Protein AF-A0A5R2MXT0-F1 (afdb_monomer)

pLDDT: mean 91.94, std 6.23, range [59.47, 97.38]

Mean predicted aligned error: 4.75 Å

Sequence (76 aa):
METNITLNGPMKSCIQIIREQLALLETAEQLEKEGFTELVAGSTLSPDELYRRATKNCYIHAREALELGIVAGVLR

Solvent-accessible surface area (backbone atoms only — not comparable to full-atom values): 4699 Å² total; per-residue (Å²): 138,89,84,88,87,86,80,77,78,59,68,73,58,39,54,50,54,52,52,52,54,48,51,52,52,55,51,51,55,49,53,53,53,50,52,40,41,63,55,28,59,90,26,80,52,51,45,67,58,52,50,59,34,58,78,75,68,64,81,76,53,72,69,56,35,42,75,37,41,57,44,96,74,85,88,129

Structure (mmCIF, N/CA/C/O backbone):
data_AF-A0A5R2MXT0-F1
#
_entry.id   AF-A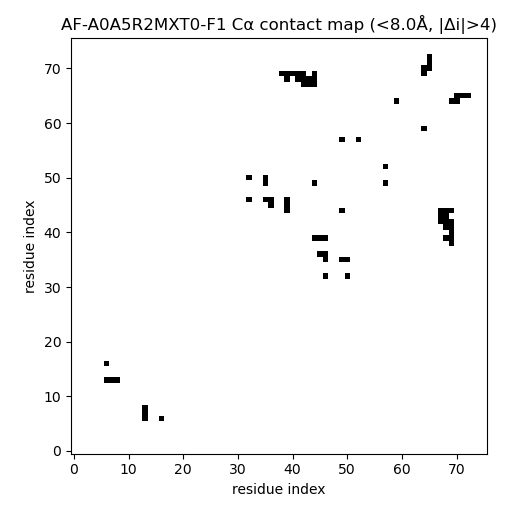0A5R2MXT0-F1
#
loop_
_atom_site.group_PDB
_atom_site.id
_atom_site.type_symbol
_atom_site.label_atom_id
_atom_site.label_alt_id
_atom_site.label_comp_id
_atom_site.label_asym_id
_atom_site.label_entity_id
_atom_site.label_seq_id
_atom_site.pdbx_PDB_ins_code
_atom_site.Cartn_x
_atom_site.Cartn_y
_atom_site.Cartn_z
_atom_site.occupancy
_atom_site.B_iso_or_equiv
_atom_site.auth_seq_id
_atom_site.auth_comp_id
_atom_site.auth_asym_id
_atom_site.auth_atom_id
_atom_site.pdbx_PDB_model_num
ATOM 1 N N . MET A 1 1 ? 1.023 -11.076 -8.174 1.00 59.47 1 MET A N 1
ATOM 2 C CA . MET A 1 1 ? 0.844 -10.461 -9.503 1.00 59.47 1 MET A CA 1
ATOM 3 C C . MET A 1 1 ? 1.987 -10.949 -10.370 1.00 59.47 1 MET A C 1
ATOM 5 O O . MET A 1 1 ? 3.116 -10.924 -9.899 1.00 59.47 1 MET A O 1
ATOM 9 N N . GLU A 1 2 ? 1.703 -11.477 -11.555 1.00 79.94 2 GLU A N 1
ATOM 10 C CA . GLU A 1 2 ? 2.739 -11.884 -12.509 1.00 79.94 2 GLU A CA 1
ATOM 11 C C . GLU A 1 2 ? 2.834 -10.805 -13.591 1.00 79.94 2 GLU A C 1
ATOM 13 O O . GLU A 1 2 ? 1.821 -10.457 -14.197 1.00 79.94 2 GLU A O 1
ATOM 18 N N . THR A 1 3 ? 4.034 -10.262 -13.803 1.00 85.25 3 THR A N 1
ATOM 19 C CA . THR A 1 3 ? 4.294 -9.212 -14.796 1.00 85.25 3 THR A CA 1
ATOM 20 C C . THR A 1 3 ? 5.514 -9.602 -15.615 1.00 85.25 3 THR A C 1
ATOM 22 O O . THR A 1 3 ? 6.564 -9.915 -15.060 1.00 85.25 3 THR A O 1
ATOM 25 N N . ASN A 1 4 ? 5.388 -9.547 -16.939 1.00 91.81 4 ASN A N 1
ATOM 26 C CA . ASN A 1 4 ? 6.486 -9.784 -17.869 1.00 91.81 4 ASN A CA 1
ATOM 27 C C . ASN A 1 4 ? 6.924 -8.448 -18.482 1.00 91.81 4 ASN A C 1
ATOM 29 O O . ASN A 1 4 ? 6.087 -7.699 -18.981 1.00 91.81 4 ASN A O 1
ATOM 33 N N . ILE A 1 5 ? 8.228 -8.158 -18.468 1.00 90.94 5 ILE A N 1
ATOM 34 C CA . ILE A 1 5 ? 8.806 -6.981 -19.131 1.00 90.94 5 ILE A CA 1
ATOM 35 C C . ILE A 1 5 ? 9.607 -7.461 -20.337 1.00 90.94 5 ILE A C 1
ATOM 37 O O . ILE A 1 5 ? 10.571 -8.212 -20.194 1.00 90.94 5 ILE A O 1
ATOM 41 N N . THR 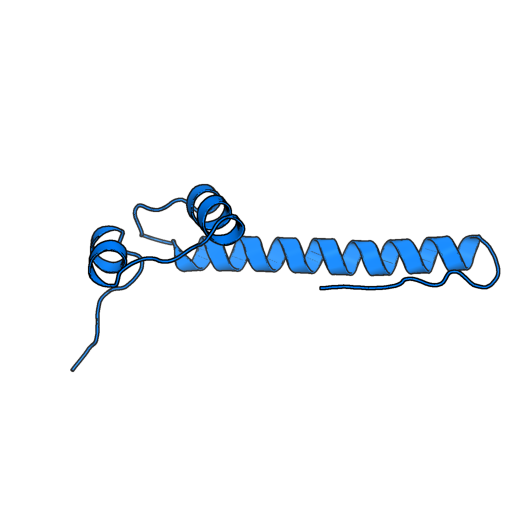A 1 6 ? 9.225 -7.020 -21.534 1.00 91.06 6 THR A N 1
ATOM 42 C CA . THR A 1 6 ? 9.954 -7.334 -22.767 1.00 91.06 6 THR A CA 1
ATOM 43 C C . THR A 1 6 ? 10.808 -6.146 -23.189 1.00 91.06 6 THR A C 1
ATOM 45 O O . THR A 1 6 ? 10.306 -5.039 -23.371 1.00 91.06 6 THR A O 1
ATOM 48 N N . LEU A 1 7 ? 12.106 -6.384 -23.371 1.00 94.25 7 LEU A N 1
ATOM 49 C CA . LEU A 1 7 ? 13.074 -5.370 -23.777 1.00 94.25 7 LEU A CA 1
ATOM 50 C C . LEU A 1 7 ? 13.438 -5.572 -25.247 1.00 94.25 7 LEU A C 1
ATOM 52 O O . LEU A 1 7 ? 14.228 -6.450 -25.582 1.00 94.25 7 LEU A O 1
ATOM 56 N N . ASN A 1 8 ? 12.844 -4.759 -26.120 1.00 89.56 8 ASN A N 1
ATOM 57 C CA . ASN A 1 8 ? 13.099 -4.785 -27.556 1.00 89.56 8 ASN A CA 1
ATOM 58 C C . ASN A 1 8 ? 13.632 -3.426 -28.019 1.00 89.56 8 ASN A C 1
ATOM 60 O O . ASN A 1 8 ? 13.043 -2.386 -27.726 1.00 89.56 8 ASN A O 1
ATOM 64 N N . GLY A 1 9 ? 14.718 -3.440 -28.792 1.00 90.38 9 GLY A N 1
ATOM 65 C CA . GLY A 1 9 ? 15.295 -2.241 -29.401 1.00 90.38 9 GLY A CA 1
ATOM 66 C C . GLY A 1 9 ? 16.590 -1.757 -28.737 1.00 90.38 9 GLY A C 1
ATOM 67 O O . GLY A 1 9 ? 17.266 -2.523 -28.049 1.00 90.38 9 GLY A O 1
ATOM 68 N N . PRO A 1 10 ? 16.992 -0.495 -28.979 1.00 96.25 10 PRO A N 1
ATOM 69 C CA . PRO A 1 10 ? 18.260 0.038 -28.489 1.00 96.25 10 PRO A CA 1
ATOM 70 C C . PRO A 1 10 ? 18.376 -0.019 -26.962 1.00 96.25 10 PRO A C 1
ATOM 72 O O . 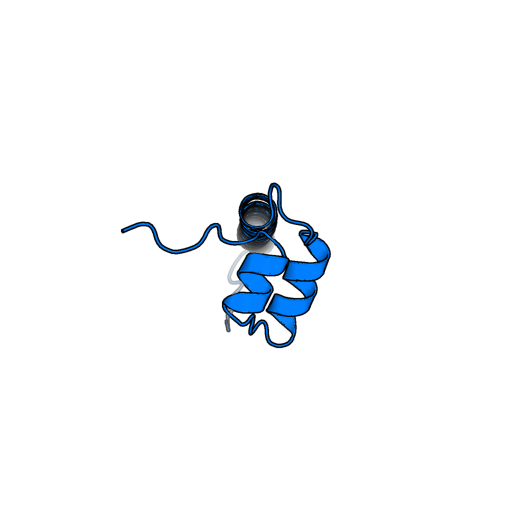PRO A 1 10 ? 17.426 0.287 -26.239 1.00 96.25 10 PRO A O 1
ATOM 75 N N . MET A 1 11 ? 19.578 -0.324 -26.463 1.00 96.12 11 MET A N 1
ATOM 76 C CA . MET A 1 11 ? 19.847 -0.495 -25.026 1.00 96.12 11 MET A CA 1
ATOM 77 C C . MET A 1 11 ? 19.400 0.712 -24.187 1.00 96.12 11 MET A C 1
ATOM 79 O O . MET A 1 11 ? 18.831 0.553 -23.110 1.00 96.12 11 MET A O 1
ATOM 83 N N . LYS A 1 12 ? 19.594 1.932 -24.705 1.00 96.31 12 LYS A N 1
ATOM 84 C CA . LYS A 1 12 ? 19.181 3.172 -24.030 1.00 96.31 12 LYS A CA 1
ATOM 85 C C . LYS A 1 12 ? 17.669 3.220 -23.775 1.00 96.31 12 LYS A C 1
ATOM 87 O O . LYS A 1 12 ? 17.256 3.634 -22.697 1.00 96.31 12 LYS A O 1
ATOM 92 N N . SER A 1 13 ? 16.863 2.775 -24.738 1.00 95.19 13 SER A N 1
ATOM 93 C CA . SER A 1 13 ? 15.405 2.710 -24.598 1.00 95.19 13 SER A CA 1
ATOM 94 C C . SER A 1 13 ? 14.994 1.634 -23.595 1.00 95.19 13 SER A C 1
ATOM 96 O O . SER A 1 13 ? 14.138 1.882 -22.754 1.00 95.19 13 SER A O 1
ATOM 98 N N . CYS A 1 14 ? 15.659 0.476 -23.617 1.00 96.81 14 CYS A N 1
ATOM 99 C CA . CYS A 1 14 ? 15.407 -0.601 -22.658 1.00 96.81 14 CYS A CA 1
ATOM 100 C C . CYS A 1 14 ? 15.685 -0.158 -21.211 1.00 96.81 14 CYS A C 1
ATOM 102 O O . CYS A 1 14 ? 14.882 -0.422 -20.321 1.00 96.81 14 CYS A O 1
ATOM 104 N N . ILE A 1 15 ? 16.781 0.574 -20.979 1.00 97.25 15 ILE A N 1
ATOM 105 C CA . ILE A 1 15 ? 17.099 1.146 -19.659 1.00 97.25 15 ILE A CA 1
ATOM 106 C C . ILE A 1 15 ? 15.998 2.105 -19.196 1.00 97.25 15 ILE A C 1
ATOM 108 O O . ILE A 1 15 ? 15.620 2.079 -18.026 1.00 97.25 15 ILE A O 1
ATOM 112 N N . GLN A 1 16 ? 15.484 2.945 -20.096 1.00 96.12 16 GLN A N 1
ATOM 113 C CA . GLN A 1 16 ? 14.424 3.891 -19.759 1.00 96.12 16 GLN A CA 1
ATOM 114 C C . GLN A 1 16 ? 13.129 3.172 -19.354 1.00 96.12 16 GLN A C 1
ATOM 116 O O . GLN A 1 16 ? 12.562 3.505 -18.319 1.00 96.12 16 GLN A O 1
ATOM 121 N N . ILE A 1 17 ? 12.731 2.132 -20.095 1.00 95.00 17 ILE A N 1
ATOM 122 C CA . ILE A 1 17 ? 11.558 1.305 -19.765 1.00 95.00 17 ILE A CA 1
ATOM 12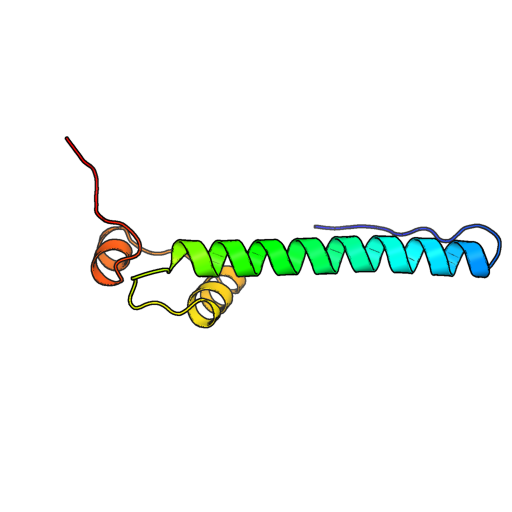3 C C . ILE A 1 17 ? 11.700 0.701 -18.364 1.00 95.00 17 ILE A C 1
ATOM 125 O O . ILE A 1 17 ? 10.779 0.787 -17.558 1.00 95.00 17 ILE A O 1
ATOM 129 N N . ILE A 1 18 ? 12.862 0.125 -18.042 1.00 96.50 18 ILE A N 1
ATOM 130 C CA . ILE A 1 18 ? 13.097 -0.469 -16.718 1.00 96.50 18 ILE A CA 1
ATOM 131 C C . ILE A 1 18 ? 12.998 0.576 -15.606 1.00 96.50 18 ILE A C 1
ATOM 133 O O . ILE A 1 18 ? 12.400 0.299 -14.571 1.00 96.50 18 ILE A O 1
ATOM 137 N N . ARG A 1 19 ? 13.540 1.782 -15.812 1.00 96.88 19 ARG A N 1
ATOM 138 C CA . ARG A 1 19 ? 13.448 2.869 -14.824 1.00 96.88 19 ARG A CA 1
ATOM 139 C C . ARG A 1 19 ? 12.011 3.297 -14.567 1.00 96.88 19 ARG A C 1
ATOM 141 O O . ARG A 1 19 ? 11.653 3.530 -13.421 1.00 96.88 19 ARG A O 1
ATOM 148 N N . GLU A 1 20 ? 11.200 3.386 -15.613 1.00 96.19 20 GLU A N 1
ATOM 149 C CA . GLU A 1 20 ? 9.786 3.744 -15.485 1.00 96.19 20 GLU A CA 1
ATOM 150 C C . GLU A 1 20 ? 9.002 2.665 -14.736 1.00 96.19 20 GLU A C 1
ATOM 152 O O . GLU A 1 20 ? 8.246 2.981 -13.821 1.00 96.19 20 GLU A O 1
ATOM 157 N N . GLN A 1 21 ? 9.226 1.388 -15.064 1.00 95.69 21 GLN A N 1
ATOM 158 C CA . GLN A 1 21 ? 8.594 0.280 -14.343 1.00 95.69 21 GLN A CA 1
ATOM 159 C C . GLN A 1 21 ? 9.034 0.228 -12.875 1.00 95.69 21 GLN A C 1
ATOM 161 O O . GLN A 1 21 ? 8.202 0.005 -12.000 1.00 95.69 21 GLN A O 1
ATOM 166 N N . LEU A 1 22 ? 10.314 0.484 -12.588 1.00 95.75 22 LEU A N 1
ATOM 167 C CA . LEU A 1 22 ? 10.814 0.568 -11.218 1.00 95.75 22 LEU A CA 1
ATOM 168 C C . LEU A 1 22 ? 10.150 1.715 -10.448 1.00 95.75 22 LEU A C 1
ATOM 170 O O . LEU A 1 22 ? 9.620 1.479 -9.369 1.00 95.75 22 LEU A O 1
ATOM 174 N N . ALA A 1 23 ? 10.102 2.918 -11.027 1.00 97.38 23 ALA A N 1
ATOM 175 C CA . ALA A 1 23 ? 9.481 4.075 -10.386 1.00 97.38 23 ALA A CA 1
ATOM 176 C C . ALA A 1 23 ? 7.994 3.833 -10.071 1.00 97.38 23 ALA A C 1
ATOM 178 O O . ALA A 1 23 ? 7.503 4.245 -9.019 1.00 97.38 23 ALA A O 1
ATOM 179 N N . LEU A 1 24 ? 7.274 3.132 -10.955 1.00 96.00 24 LEU A N 1
ATOM 180 C CA . LEU A 1 24 ? 5.888 2.730 -10.707 1.00 96.00 24 LEU A CA 1
ATOM 181 C C . LEU A 1 24 ? 5.770 1.769 -9.517 1.00 96.00 24 LEU A C 1
ATOM 183 O O . LEU A 1 24 ? 4.898 1.962 -8.673 1.00 96.00 24 LEU A O 1
ATOM 187 N N . LEU A 1 25 ? 6.642 0.759 -9.434 1.00 95.50 25 LEU A N 1
ATOM 188 C CA . LEU A 1 25 ? 6.650 -0.197 -8.323 1.00 95.50 25 LEU A CA 1
ATOM 189 C C . LEU A 1 25 ? 6.996 0.479 -6.990 1.00 95.50 25 LEU A C 1
ATOM 191 O O . LEU A 1 25 ? 6.304 0.249 -6.004 1.00 95.50 25 LEU A O 1
ATOM 195 N N . GLU A 1 26 ? 8.008 1.347 -6.972 1.00 96.75 26 GLU A N 1
ATOM 196 C CA . GLU A 1 26 ? 8.406 2.112 -5.782 1.00 96.75 26 GLU A CA 1
ATOM 197 C C . GLU A 1 26 ? 7.279 3.043 -5.311 1.00 96.75 26 GLU A C 1
ATOM 199 O O . GLU A 1 26 ? 6.989 3.124 -4.119 1.00 96.75 26 GLU A O 1
ATOM 204 N N . THR A 1 27 ? 6.586 3.702 -6.245 1.00 97.25 27 THR A N 1
ATOM 205 C CA . THR A 1 27 ? 5.427 4.550 -5.919 1.00 97.25 27 THR A CA 1
ATOM 206 C C . THR A 1 27 ? 4.288 3.726 -5.319 1.00 97.25 27 THR A C 1
ATOM 208 O O . THR A 1 27 ? 3.676 4.142 -4.337 1.00 97.25 27 THR A O 1
ATOM 211 N N . ALA A 1 28 ? 3.999 2.553 -5.888 1.00 94.31 28 ALA A N 1
ATOM 212 C CA . ALA A 1 28 ? 2.955 1.672 -5.376 1.00 94.31 28 ALA A CA 1
ATOM 213 C C . ALA A 1 28 ? 3.287 1.148 -3.968 1.00 94.31 28 ALA A C 1
ATOM 215 O O . ALA A 1 28 ? 2.422 1.174 -3.094 1.00 94.31 28 ALA A O 1
ATOM 216 N N . GLU A 1 29 ? 4.537 0.735 -3.732 1.00 92.00 29 GLU A N 1
ATOM 217 C CA . GLU A 1 29 ? 5.017 0.312 -2.409 1.00 92.00 29 GLU A CA 1
ATOM 218 C C . GLU A 1 29 ? 4.884 1.445 -1.379 1.00 92.00 29 GLU A C 1
ATOM 220 O O . GLU A 1 29 ? 4.458 1.222 -0.244 1.00 92.00 29 GLU A O 1
ATOM 225 N N . GLN A 1 30 ? 5.225 2.674 -1.771 1.00 94.81 30 GLN A N 1
ATOM 226 C CA . GLN A 1 30 ? 5.124 3.838 -0.897 1.00 94.81 30 GLN A CA 1
ATOM 227 C C . GLN A 1 30 ? 3.668 4.148 -0.518 1.00 94.81 30 GLN A C 1
ATOM 229 O O . GLN A 1 30 ? 3.373 4.321 0.664 1.00 94.81 30 GLN A O 1
ATOM 234 N N . LEU A 1 31 ? 2.752 4.147 -1.491 1.00 95.25 31 LEU A N 1
ATOM 235 C CA . LEU A 1 31 ? 1.321 4.360 -1.244 1.00 95.25 31 LEU A CA 1
ATOM 236 C C . LEU A 1 31 ? 0.725 3.283 -0.328 1.00 95.25 31 LEU A C 1
ATOM 238 O O . LEU A 1 31 ? -0.106 3.580 0.528 1.00 95.25 31 LEU A O 1
ATOM 242 N N . GLU A 1 32 ? 1.158 2.030 -0.475 1.00 92.00 32 GLU A N 1
ATOM 243 C CA . GLU A 1 32 ? 0.726 0.943 0.404 1.00 92.00 32 GLU A CA 1
ATOM 244 C C . GLU A 1 32 ? 1.176 1.183 1.859 1.00 92.00 32 GLU A C 1
ATOM 246 O O . GLU A 1 32 ? 0.376 1.062 2.791 1.00 92.00 32 GLU A O 1
ATOM 251 N N . LYS A 1 33 ? 2.434 1.598 2.068 1.00 91.25 33 LYS A N 1
ATOM 252 C CA . LYS A 1 33 ? 2.968 1.950 3.399 1.00 91.25 33 LYS A CA 1
ATOM 253 C C . LYS A 1 33 ? 2.254 3.150 4.024 1.00 91.25 33 LYS A C 1
ATOM 255 O O . LYS A 1 33 ? 2.000 3.152 5.233 1.00 91.25 33 LYS A O 1
ATOM 260 N N . GLU A 1 34 ? 1.924 4.156 3.221 1.00 95.50 34 GLU A N 1
ATOM 261 C CA . GLU A 1 34 ? 1.140 5.316 3.656 1.00 95.50 34 GLU A CA 1
ATOM 262 C C . GLU A 1 34 ? -0.257 4.890 4.108 1.00 95.50 34 GLU A C 1
ATOM 264 O O . GLU A 1 34 ? -0.651 5.208 5.229 1.00 95.50 34 GLU A O 1
ATOM 269 N N . GLY A 1 35 ? -0.947 4.062 3.319 1.00 93.75 35 GLY A N 1
ATOM 270 C CA . GLY A 1 35 ? -2.258 3.523 3.683 1.00 93.75 35 GLY A CA 1
ATOM 271 C C . GLY A 1 35 ? -2.241 2.732 4.994 1.00 93.75 35 GLY A C 1
ATOM 272 O O . GLY A 1 35 ? -3.136 2.891 5.825 1.00 93.75 35 GLY A O 1
ATOM 273 N N . PHE A 1 36 ? -1.201 1.926 5.242 1.00 93.69 36 PHE A N 1
ATOM 274 C CA . PHE A 1 36 ? -1.040 1.260 6.539 1.00 93.69 36 PHE A CA 1
ATOM 275 C C . PHE A 1 36 ? -0.822 2.248 7.682 1.00 93.69 36 PHE A C 1
ATOM 277 O O . PHE A 1 36 ? -1.384 2.055 8.759 1.00 93.69 36 PHE A O 1
ATOM 284 N N . THR A 1 37 ? -0.031 3.296 7.454 1.00 95.25 37 THR A N 1
ATOM 285 C CA . THR A 1 37 ? 0.237 4.336 8.454 1.00 95.25 37 THR A CA 1
ATOM 286 C C . THR A 1 37 ? -1.030 5.093 8.832 1.00 95.25 37 THR A C 1
ATOM 288 O O . THR A 1 37 ? -1.295 5.287 10.017 1.00 95.25 37 THR A O 1
ATOM 291 N N . GLU A 1 38 ? -1.836 5.468 7.842 1.00 95.62 38 GLU A N 1
ATOM 292 C CA . GLU A 1 38 ? -3.128 6.120 8.052 1.00 95.62 38 GLU A CA 1
ATOM 293 C C . GLU A 1 38 ? -4.116 5.204 8.782 1.00 95.62 38 GLU A C 1
ATOM 295 O O . GLU A 1 38 ? -4.772 5.637 9.727 1.00 95.62 38 GLU A O 1
ATOM 300 N N . LEU A 1 39 ? -4.188 3.925 8.397 1.00 93.06 39 LEU A N 1
ATOM 301 C CA . LEU A 1 39 ? -5.105 2.953 8.995 1.00 93.06 39 LEU A CA 1
ATOM 302 C C . LEU A 1 39 ? -4.844 2.722 10.489 1.00 93.06 39 LEU A C 1
ATOM 304 O O . LEU A 1 39 ? -5.786 2.528 11.255 1.00 93.06 39 LEU A O 1
ATOM 308 N N . VAL A 1 40 ? -3.577 2.719 10.913 1.00 94.44 40 VAL A N 1
ATOM 309 C CA . VAL A 1 40 ? -3.214 2.499 12.323 1.00 94.44 40 VAL A CA 1
ATOM 310 C C . VAL A 1 40 ? -3.064 3.791 13.121 1.00 94.44 40 VAL A C 1
ATOM 312 O O . VAL A 1 40 ? -2.718 3.734 14.305 1.00 94.44 40 VAL A O 1
ATOM 315 N N . ALA A 1 41 ? -3.305 4.952 12.512 1.00 95.19 41 ALA A N 1
ATOM 316 C CA . ALA A 1 41 ? -3.156 6.240 13.172 1.00 95.19 41 ALA A CA 1
ATOM 317 C C . ALA A 1 41 ? -4.062 6.329 14.414 1.00 95.19 41 ALA A C 1
ATOM 319 O O . ALA A 1 41 ? -5.278 6.180 14.338 1.00 95.19 41 ALA A O 1
ATOM 320 N N . GLY A 1 42 ? -3.456 6.568 15.581 1.00 93.19 42 GLY A N 1
ATOM 321 C CA . GLY A 1 42 ? -4.167 6.611 16.867 1.00 93.19 42 GLY A CA 1
ATOM 322 C C . GLY A 1 42 ? -4.489 5.240 17.475 1.00 93.19 42 GLY A C 1
ATOM 323 O O . GLY A 1 42 ? -4.999 5.182 18.593 1.00 93.19 42 GLY A O 1
ATOM 324 N N . SER A 1 43 ? -4.156 4.149 16.785 1.00 95.88 43 SER A N 1
ATOM 325 C CA . SER A 1 43 ? -4.228 2.788 17.312 1.00 95.88 43 SER A CA 1
ATOM 326 C C . SER A 1 43 ? -2.954 2.431 18.098 1.00 95.88 43 SER A C 1
ATOM 328 O O . SER A 1 43 ? -1.960 3.158 18.090 1.00 95.88 43 SER A O 1
ATOM 330 N N . THR A 1 44 ? -2.962 1.285 18.776 1.00 94.56 44 THR A N 1
ATOM 331 C CA . THR A 1 44 ? -1.769 0.727 19.442 1.00 94.56 44 THR A CA 1
ATOM 332 C C . THR A 1 44 ? -0.902 -0.126 18.509 1.00 94.56 44 THR A C 1
ATOM 334 O O . THR A 1 44 ? 0.183 -0.562 18.899 1.00 94.56 44 THR A O 1
ATOM 337 N N . LEU A 1 45 ? -1.360 -0.366 17.277 1.00 93.88 45 LEU A N 1
ATOM 338 C CA . LEU A 1 45 ? -0.651 -1.147 16.271 1.00 93.88 45 LEU A CA 1
ATOM 339 C C . LEU A 1 45 ? 0.314 -0.249 15.484 1.00 93.88 45 LEU A C 1
ATOM 341 O O . LEU A 1 45 ? -0.053 0.849 15.077 1.00 93.88 45 LEU A O 1
ATOM 345 N N . SER A 1 46 ? 1.547 -0.702 15.237 1.00 94.00 46 SER A N 1
ATOM 346 C CA . SER A 1 46 ? 2.480 0.038 14.376 1.00 94.00 46 SER A CA 1
ATOM 347 C C . SER A 1 46 ? 2.289 -0.317 12.893 1.00 94.00 46 SER A C 1
ATOM 349 O O . SER A 1 46 ? 1.873 -1.442 12.587 1.00 94.00 46 SER A O 1
ATOM 351 N N . PRO A 1 47 ? 2.647 0.585 11.957 1.00 92.38 47 PRO A N 1
ATOM 352 C CA . PRO A 1 47 ? 2.553 0.303 10.522 1.00 92.38 47 PRO A CA 1
ATOM 353 C C . PRO A 1 47 ? 3.390 -0.919 10.116 1.00 92.38 47 PRO A C 1
ATOM 355 O O . PRO A 1 47 ? 2.912 -1.783 9.384 1.00 92.38 47 PRO A O 1
ATOM 358 N N . ASP A 1 48 ? 4.602 -1.052 10.666 1.00 91.19 48 ASP A N 1
ATOM 359 C CA . ASP A 1 48 ? 5.489 -2.194 10.408 1.00 91.19 48 ASP A CA 1
ATOM 360 C C . ASP A 1 48 ? 4.892 -3.521 10.887 1.00 91.19 48 ASP A C 1
ATOM 362 O O . ASP A 1 48 ? 5.010 -4.551 10.219 1.00 91.19 48 ASP A O 1
ATOM 366 N N . GLU A 1 49 ? 4.247 -3.522 12.057 1.00 91.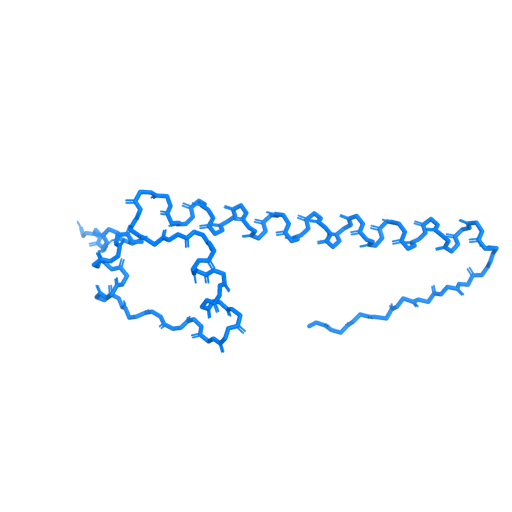44 49 GLU A N 1
ATOM 367 C CA . GLU A 1 49 ? 3.592 -4.720 12.573 1.00 91.44 49 GLU A CA 1
ATOM 368 C C . GLU A 1 49 ? 2.405 -5.113 11.693 1.00 91.44 49 GLU A C 1
ATOM 370 O O . GLU A 1 49 ? 2.264 -6.289 11.346 1.00 91.44 49 GLU A O 1
ATOM 375 N N . LEU A 1 50 ? 1.595 -4.140 11.269 1.00 90.75 50 LEU A N 1
ATOM 376 C CA . LEU A 1 50 ? 0.492 -4.394 10.351 1.00 90.75 50 LEU A CA 1
ATOM 377 C C . LEU A 1 50 ? 0.991 -4.934 9.002 1.00 90.75 50 LEU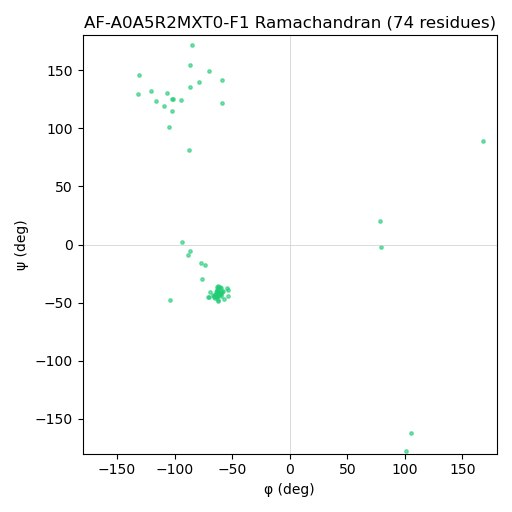 A C 1
ATOM 379 O O . LEU A 1 50 ? 0.452 -5.927 8.513 1.00 90.75 50 LEU A O 1
ATOM 383 N N . TYR A 1 51 ? 2.065 -4.368 8.449 1.00 89.00 51 TYR A N 1
ATOM 384 C CA . TYR A 1 51 ? 2.696 -4.841 7.215 1.00 89.00 51 TYR A CA 1
ATOM 385 C C . TYR A 1 51 ? 3.196 -6.294 7.330 1.00 89.00 51 TYR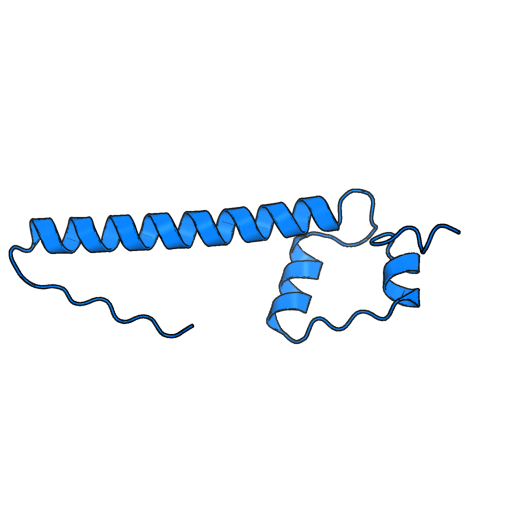 A C 1
ATOM 387 O O . TYR A 1 51 ? 2.948 -7.137 6.459 1.00 89.00 51 TYR A O 1
ATOM 395 N N . ARG A 1 52 ? 3.847 -6.648 8.450 1.00 88.88 52 ARG A N 1
ATOM 396 C CA . ARG A 1 52 ? 4.274 -8.036 8.720 1.00 88.88 52 ARG A CA 1
ATOM 397 C C . ARG A 1 52 ? 3.100 -9.007 8.816 1.00 88.88 52 ARG A C 1
ATOM 399 O O . ARG A 1 52 ? 3.233 -10.159 8.401 1.00 88.88 52 ARG A O 1
ATOM 406 N N . ARG A 1 53 ? 1.966 -8.575 9.374 1.00 88.62 53 ARG A N 1
ATOM 407 C CA . ARG A 1 53 ? 0.743 -9.390 9.433 1.00 88.62 53 ARG A CA 1
ATOM 408 C C . ARG A 1 53 ? 0.119 -9.542 8.044 1.00 88.62 53 ARG A C 1
ATOM 410 O O . ARG A 1 53 ? -0.208 -10.667 7.663 1.00 88.62 53 ARG A O 1
ATOM 417 N N . ALA A 1 54 ? 0.017 -8.449 7.277 1.00 85.25 54 ALA A N 1
ATOM 418 C CA . ALA A 1 54 ? -0.524 -8.396 5.908 1.00 85.25 54 ALA A CA 1
ATOM 419 C C . ALA A 1 54 ? 0.151 -9.404 4.975 1.00 85.25 54 ALA A C 1
ATOM 421 O O . ALA A 1 54 ? -0.522 -10.151 4.269 1.00 85.25 54 ALA A O 1
ATOM 422 N N . THR A 1 55 ? 1.476 -9.494 5.052 1.00 81.06 55 THR A N 1
ATOM 423 C CA . THR A 1 55 ? 2.290 -10.364 4.192 1.00 81.06 55 THR A CA 1
ATOM 424 C C . THR A 1 55 ? 2.261 -11.849 4.570 1.00 81.06 55 THR A C 1
ATOM 426 O O . THR A 1 55 ? 2.662 -12.681 3.757 1.00 81.06 55 THR A O 1
ATOM 429 N N . LYS A 1 56 ? 1.797 -12.215 5.775 1.00 79.62 56 LYS A N 1
ATOM 430 C CA . LYS A 1 56 ? 1.771 -13.615 6.241 1.00 79.62 56 LYS A CA 1
ATOM 431 C C . LYS A 1 56 ? 0.385 -14.248 6.209 1.00 79.62 56 LYS A C 1
ATOM 433 O O . LYS A 1 56 ? 0.292 -15.380 5.749 1.00 79.62 56 LYS A O 1
ATOM 438 N N . ASN A 1 57 ? -0.634 -13.552 6.725 1.00 71.88 57 ASN A N 1
ATOM 439 C CA . ASN A 1 57 ? -2.074 -13.854 6.668 1.00 71.88 57 ASN A CA 1
ATOM 440 C C . ASN A 1 57 ? -2.775 -12.904 7.666 1.00 71.88 57 ASN A C 1
ATOM 442 O O . ASN A 1 57 ? -2.878 -13.223 8.852 1.00 71.88 57 ASN A O 1
ATOM 446 N N . CYS A 1 58 ? -3.188 -11.707 7.239 1.00 75.38 58 CYS A N 1
ATOM 447 C CA . CYS A 1 58 ? -3.751 -10.709 8.159 1.00 75.38 58 CYS A CA 1
ATOM 448 C C . CYS A 1 58 ? -5.251 -10.902 8.340 1.00 75.38 58 CYS A C 1
ATOM 450 O O . CYS A 1 58 ? -6.066 -10.226 7.714 1.00 75.38 58 CYS A O 1
ATOM 452 N N . TYR A 1 59 ? -5.609 -11.839 9.211 1.00 86.44 59 TYR A N 1
ATOM 453 C CA . TYR A 1 59 ? -6.962 -11.931 9.730 1.00 86.44 59 TYR A CA 1
ATOM 454 C C . TYR A 1 59 ? -6.995 -11.357 11.148 1.00 86.44 59 TYR A C 1
ATOM 456 O O . TYR A 1 59 ? -6.357 -11.901 12.045 1.00 86.44 59 TYR A O 1
ATOM 464 N N . ILE A 1 60 ? -7.726 -10.255 11.338 1.00 88.38 60 ILE A N 1
ATOM 465 C CA . ILE A 1 60 ? -7.923 -9.596 12.636 1.00 88.38 60 ILE A CA 1
ATOM 466 C C . ILE A 1 60 ? -9.409 -9.685 12.979 1.00 88.38 60 ILE A C 1
ATOM 468 O O . ILE A 1 60 ? -10.266 -9.239 12.213 1.00 88.38 60 ILE A O 1
ATOM 472 N N . HIS A 1 61 ? -9.734 -10.266 14.132 1.00 92.69 61 HIS A N 1
ATOM 473 C CA . HIS A 1 61 ? -11.122 -10.345 14.585 1.00 92.69 61 HIS A CA 1
ATOM 474 C C . HIS A 1 61 ? -11.647 -8.959 14.985 1.00 92.69 61 HIS A C 1
ATOM 476 O O . HIS A 1 61 ? -10.911 -8.147 15.530 1.00 92.69 61 HIS A O 1
ATOM 482 N N . ALA A 1 62 ? -12.950 -8.705 14.817 1.00 94.06 62 ALA A N 1
ATOM 483 C CA . ALA A 1 62 ? -13.553 -7.402 15.134 1.00 94.06 62 ALA A CA 1
ATOM 484 C C . ALA A 1 62 ? -13.286 -6.927 16.576 1.00 94.06 62 ALA A C 1
ATOM 486 O O . ALA A 1 62 ? -13.060 -5.743 16.807 1.00 94.06 62 ALA A O 1
ATOM 487 N N . ARG A 1 63 ? -13.277 -7.855 17.544 1.00 95.00 63 ARG A N 1
ATOM 488 C CA . ARG A 1 63 ? -12.932 -7.550 18.939 1.00 95.00 63 ARG A CA 1
ATOM 489 C C . ARG A 1 63 ? -11.471 -7.120 19.085 1.00 95.00 63 ARG A C 1
ATOM 491 O O . ARG A 1 63 ? -11.212 -6.128 19.748 1.00 95.00 63 ARG A O 1
ATOM 498 N N . GLU A 1 64 ? -10.548 -7.836 18.447 1.00 94.00 64 GLU A N 1
ATOM 499 C CA . GLU A 1 64 ? -9.124 -7.483 18.446 1.00 94.00 64 GLU A CA 1
ATOM 500 C C . GLU A 1 64 ? -8.904 -6.131 17.756 1.00 94.00 64 GLU A C 1
ATOM 502 O O . GLU A 1 64 ? -8.196 -5.286 18.284 1.00 94.00 64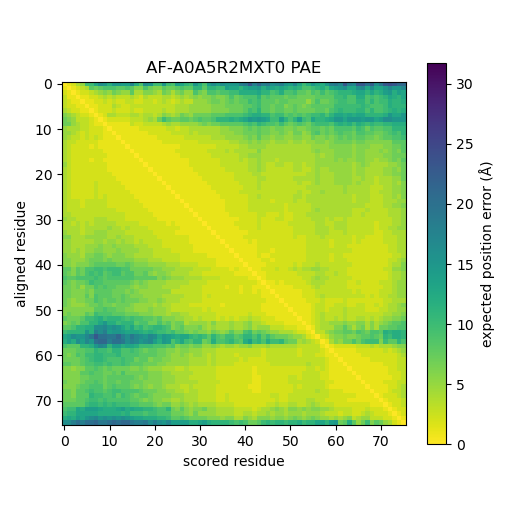 GLU A O 1
ATOM 507 N N . ALA A 1 65 ? -9.565 -5.872 16.625 1.00 94.00 65 ALA A N 1
ATOM 508 C CA . ALA A 1 65 ? -9.475 -4.590 15.927 1.00 94.00 65 ALA A CA 1
ATOM 509 C C . ALA A 1 65 ? -9.959 -3.414 16.796 1.00 94.00 65 ALA A C 1
ATOM 511 O O . ALA A 1 65 ? -9.375 -2.332 16.740 1.00 94.00 65 ALA A O 1
ATOM 512 N N . LEU A 1 66 ? -11.000 -3.629 17.609 1.00 95.69 66 LEU A N 1
ATOM 513 C CA . LEU A 1 66 ? -11.488 -2.647 18.578 1.00 95.69 66 LEU A CA 1
ATOM 514 C C . LEU A 1 66 ? -10.497 -2.455 19.736 1.00 95.69 66 LEU A C 1
ATOM 516 O O . LEU A 1 66 ? -10.196 -1.322 20.092 1.00 95.69 66 LEU A O 1
ATOM 520 N N . GLU A 1 67 ? -9.964 -3.544 20.299 1.00 95.31 67 GLU A N 1
ATOM 521 C CA . GLU A 1 67 ? -8.965 -3.511 21.382 1.00 95.31 67 GLU A CA 1
ATOM 522 C C . GLU A 1 67 ? -7.655 -2.839 20.939 1.00 95.31 67 GLU A C 1
ATOM 524 O O . GLU A 1 67 ? -7.053 -2.088 21.704 1.00 95.31 67 GLU A O 1
ATOM 529 N N . LEU A 1 68 ? -7.246 -3.048 19.685 1.00 94.56 68 LEU A N 1
ATOM 530 C CA . LEU A 1 68 ? -6.093 -2.386 19.081 1.00 94.56 68 LEU A CA 1
ATOM 531 C C . LEU A 1 68 ? -6.367 -0.915 18.741 1.00 94.56 68 LEU A C 1
ATOM 533 O O . LEU A 1 68 ? -5.409 -0.165 18.563 1.00 94.56 68 LEU A O 1
ATOM 537 N N . GLY A 1 69 ? -7.633 -0.492 18.673 1.00 95.25 69 GLY A N 1
ATOM 538 C CA . GLY A 1 69 ? -8.032 0.870 18.306 1.00 95.25 69 GLY A CA 1
ATOM 539 C C . GLY A 1 69 ? -7.995 1.153 16.801 1.00 95.25 69 GLY A C 1
ATOM 540 O O . GLY A 1 69 ? -7.920 2.309 16.407 1.00 95.25 69 GLY A O 1
ATOM 541 N N . ILE A 1 70 ? -8.030 0.118 15.958 1.00 93.94 70 ILE A N 1
ATOM 542 C CA . ILE A 1 70 ? -8.055 0.243 14.486 1.00 93.94 70 ILE A CA 1
ATOM 543 C C . ILE A 1 70 ? -9.457 0.649 14.003 1.00 93.94 70 ILE A C 1
ATOM 545 O O . ILE A 1 70 ? -9.616 1.311 12.982 1.00 93.94 70 ILE A O 1
ATOM 549 N N . VAL A 1 71 ? -10.499 0.252 14.740 1.00 93.88 71 VAL A N 1
ATOM 550 C CA . VAL A 1 71 ? -11.896 0.605 14.455 1.00 93.88 71 VAL A CA 1
ATOM 551 C C . VAL A 1 71 ? -12.583 1.124 15.713 1.00 93.88 71 VAL A C 1
ATOM 553 O O . VAL A 1 71 ? -12.328 0.630 16.807 1.00 93.88 71 VAL A O 1
ATOM 556 N N . ALA A 1 72 ? -13.506 2.075 15.559 1.00 92.94 72 ALA A N 1
ATOM 557 C CA . ALA A 1 72 ? -14.298 2.623 16.670 1.00 92.94 72 ALA A CA 1
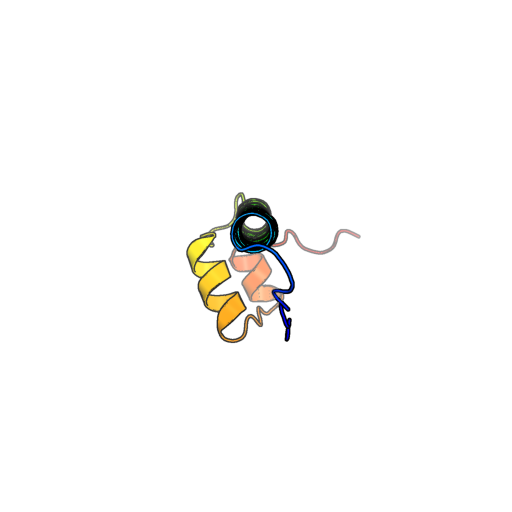ATOM 558 C C . ALA A 1 72 ? -15.605 1.846 16.945 1.00 92.94 72 ALA A C 1
ATOM 560 O O . ALA A 1 72 ? -16.279 2.089 17.944 1.00 92.94 72 ALA A O 1
ATOM 561 N N . GLY A 1 73 ? -15.974 0.911 16.063 1.00 93.44 73 GLY A N 1
ATOM 562 C CA . GLY A 1 73 ? -17.250 0.193 16.098 1.00 93.44 73 GLY A CA 1
ATOM 563 C C . GLY A 1 73 ? -18.281 0.741 15.105 1.00 93.44 73 GLY A C 1
ATOM 564 O O . GLY A 1 73 ? -17.997 1.635 14.312 1.00 93.44 73 GLY A O 1
ATOM 565 N N . VAL A 1 74 ? -19.483 0.160 15.121 1.00 93.50 74 VAL A N 1
ATOM 566 C CA . VAL A 1 74 ? -20.588 0.548 14.229 1.00 93.50 74 VAL A CA 1
ATOM 567 C C . VAL A 1 74 ? -21.479 1.565 14.939 1.00 93.50 74 VAL A C 1
ATOM 569 O O . VAL A 1 74 ? -21.992 1.283 16.022 1.00 93.50 74 VAL A O 1
ATOM 572 N N . LEU A 1 75 ? -21.686 2.724 14.315 1.00 92.25 75 LEU A N 1
ATOM 573 C CA . LEU A 1 75 ? -22.641 3.730 14.781 1.00 92.25 75 LEU A CA 1
ATOM 574 C C . LEU A 1 75 ? -24.069 3.310 14.384 1.00 92.25 75 LEU A C 1
ATOM 576 O O . LEU A 1 75 ? -24.268 2.783 13.289 1.00 92.25 75 LEU A O 1
ATOM 580 N N . ARG A 1 76 ? -25.043 3.509 15.279 1.00 83.12 76 ARG A N 1
ATOM 581 C CA . ARG A 1 76 ? -26.470 3.222 15.053 1.00 83.12 76 ARG A CA 1
ATOM 582 C C . ARG A 1 76 ? -27.291 4.497 15.047 1.00 83.12 76 ARG A C 1
ATOM 584 O O . ARG A 1 76 ? -26.946 5.394 15.845 1.00 83.12 76 ARG A O 1
#

Foldseek 3Di:
DDDDDDQDDDPVVSVVVVVVVVVVVVVVVVVLLVVLCVLQVVFQDDSVNQVVCVVPPNDADPVRCVVRVSDVDDDD

Secondary structure (DSSP, 8-state):
--------S-HHHHHHHHHHHHHHHHHHHHHHHHHHHHHTTTSSS-HHHHHHHHHHH----HHHHHHHTS------

Radius of gyration: 18.87 Å; Cα contacts (8 Å, |Δi|>4): 37; chains: 1; bounding box: 46×20×51 Å